Protein AF-A0A7S1H430-F1 (afdb_monomer_lite)

Foldseek 3Di:
DDDPPDDDDDPDAWQWDQDPVRWIAGVVPRAGDDPNDHPDPPDTPDPVVVVVVVVVVVVVVVVVLCLPLQQQQAADPCCVVPVDDPCVVNDSHDSDPVSHDNPSD

Structure (mmCIF, N/CA/C/O backbone):
data_AF-A0A7S1H430-F1
#
_entry.id   AF-A0A7S1H430-F1
#
loop_
_atom_site.group_PDB
_atom_site.id
_atom_site.type_symbol
_atom_site.label_atom_id
_atom_site.label_alt_id
_atom_site.label_comp_id
_atom_site.label_asym_id
_atom_site.label_entity_id
_atom_site.label_seq_id
_atom_site.pdbx_PDB_ins_code
_atom_site.Cartn_x
_atom_site.Cartn_y
_atom_site.Cartn_z
_atom_site.occupancy
_atom_site.B_iso_or_equiv
_atom_site.auth_seq_id
_atom_site.auth_comp_id
_atom_site.auth_asym_id
_atom_site.auth_atom_id
_atom_site.pdbx_PDB_model_num
ATOM 1 N N . GLY A 1 1 ? 32.039 8.964 -27.245 1.00 51.62 1 GLY A N 1
ATOM 2 C CA . GLY A 1 1 ? 31.577 8.428 -28.538 1.00 51.62 1 GLY A CA 1
ATOM 3 C C . GLY A 1 1 ? 30.301 9.144 -28.903 1.00 51.62 1 GLY A C 1
ATOM 4 O O . GLY A 1 1 ? 29.452 9.278 -28.034 1.00 51.62 1 GLY A O 1
ATOM 5 N N . VAL A 1 2 ? 30.213 9.675 -30.119 1.00 59.16 2 VAL A N 1
ATOM 6 C CA . VAL A 1 2 ? 29.069 10.463 -30.601 1.00 59.16 2 VAL A CA 1
ATOM 7 C C . VAL A 1 2 ? 27.984 9.485 -31.064 1.00 59.16 2 VAL A C 1
ATOM 9 O O . VAL A 1 2 ? 28.230 8.693 -31.970 1.00 59.16 2 VAL A O 1
ATOM 12 N N . GLY A 1 3 ? 26.824 9.471 -30.402 1.00 60.28 3 GLY A N 1
ATOM 13 C CA . GLY A 1 3 ? 25.647 8.732 -30.880 1.00 60.28 3 GLY A CA 1
ATOM 14 C C . GLY A 1 3 ? 25.084 9.366 -32.158 1.00 60.28 3 GLY A C 1
ATOM 15 O O . GLY A 1 3 ? 25.396 10.511 -32.467 1.00 60.28 3 GLY A O 1
ATOM 16 N N . CYS A 1 4 ? 24.236 8.655 -32.905 1.00 79.19 4 CYS A N 1
ATOM 17 C CA . CYS A 1 4 ? 23.712 9.145 -34.192 1.00 79.19 4 CYS A CA 1
ATOM 18 C C . CYS A 1 4 ? 22.758 10.357 -34.090 1.00 79.19 4 CYS A C 1
ATOM 20 O O . CYS A 1 4 ? 22.321 10.867 -35.117 1.00 79.19 4 CYS A O 1
ATOM 22 N N . GLY A 1 5 ? 22.421 10.806 -32.873 1.00 72.75 5 GLY A N 1
ATOM 23 C CA . GLY A 1 5 ? 21.570 11.975 -32.623 1.00 72.75 5 GLY A CA 1
ATOM 24 C C . GLY A 1 5 ? 20.071 11.748 -32.848 1.00 72.75 5 GLY A C 1
ATOM 25 O O . GLY A 1 5 ? 19.302 12.699 -32.763 1.00 72.75 5 GLY A O 1
ATOM 26 N N . ALA A 1 6 ? 19.642 10.514 -33.134 1.00 75.25 6 ALA A N 1
ATOM 27 C CA . ALA A 1 6 ? 18.230 10.187 -33.293 1.00 75.25 6 ALA A CA 1
ATOM 28 C C . ALA A 1 6 ? 17.482 10.273 -31.952 1.00 75.25 6 ALA A C 1
ATOM 30 O O . ALA A 1 6 ? 17.899 9.664 -30.965 1.00 75.25 6 ALA A O 1
ATOM 31 N N . MET A 1 7 ? 16.361 10.996 -31.946 1.00 72.31 7 MET A N 1
ATOM 32 C CA . MET A 1 7 ? 15.429 11.029 -30.820 1.00 72.31 7 MET A CA 1
ATOM 33 C C . MET A 1 7 ? 14.645 9.720 -30.758 1.00 72.31 7 MET A C 1
ATOM 35 O O . MET A 1 7 ? 14.229 9.185 -31.788 1.00 72.31 7 MET A O 1
ATOM 39 N N . ILE A 1 8 ? 14.454 9.215 -29.546 1.00 75.94 8 ILE A N 1
ATOM 40 C CA . ILE A 1 8 ? 13.711 7.991 -29.261 1.00 75.94 8 ILE A CA 1
ATOM 41 C C . ILE A 1 8 ? 12.764 8.252 -28.090 1.00 75.94 8 ILE A C 1
ATOM 43 O O . ILE A 1 8 ? 13.143 8.916 -27.128 1.00 75.94 8 ILE A O 1
ATOM 47 N N . GLU A 1 9 ? 11.550 7.720 -28.172 1.00 72.50 9 GLU A N 1
ATOM 48 C CA . GLU A 1 9 ? 10.577 7.700 -27.078 1.00 72.50 9 GLU A CA 1
ATOM 49 C C . GLU A 1 9 ? 10.337 6.241 -26.684 1.00 72.50 9 GLU A C 1
ATOM 51 O O . GLU A 1 9 ? 10.224 5.373 -27.553 1.00 72.50 9 GLU A O 1
ATOM 56 N N . LEU A 1 10 ? 10.310 5.959 -25.379 1.00 70.25 10 LEU A N 1
ATOM 57 C CA . LEU A 1 10 ? 9.997 4.634 -24.848 1.00 70.25 10 LEU A CA 1
ATOM 58 C C . LEU A 1 10 ? 8.618 4.684 -24.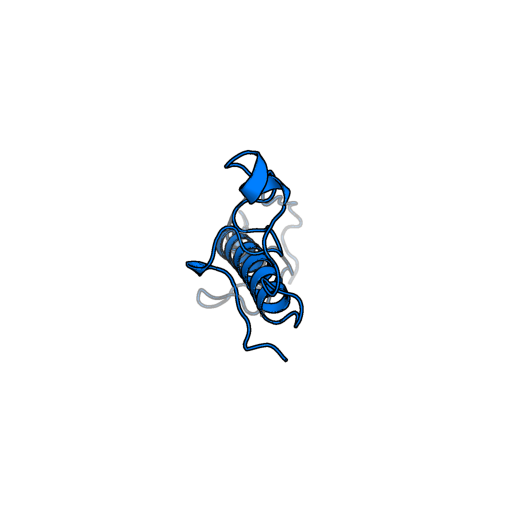189 1.00 70.25 10 LEU A C 1
ATOM 60 O O . LEU A 1 10 ? 8.466 5.277 -23.124 1.00 70.25 10 LEU A O 1
ATOM 64 N N . GLU A 1 11 ? 7.620 4.074 -24.827 1.00 59.53 11 GLU A N 1
ATOM 65 C CA . GLU A 1 11 ? 6.253 4.019 -24.289 1.00 59.53 11 GLU A CA 1
ATOM 66 C C . GLU A 1 11 ? 6.101 2.941 -23.200 1.00 59.53 11 GLU A C 1
ATOM 68 O O . GLU A 1 11 ? 5.383 3.155 -22.228 1.00 59.53 11 GLU A O 1
ATOM 73 N N . THR A 1 12 ? 6.814 1.810 -23.314 1.00 58.41 12 THR A N 1
ATOM 74 C CA . THR A 1 12 ? 6.825 0.696 -22.340 1.00 58.41 12 THR A CA 1
ATOM 75 C C . THR A 1 12 ? 8.123 -0.122 -22.461 1.00 58.41 12 THR A C 1
ATOM 77 O O . THR A 1 12 ? 8.621 -0.280 -23.577 1.00 58.41 12 THR A O 1
ATOM 80 N N . GLY A 1 13 ? 8.632 -0.724 -21.374 1.00 66.50 13 GLY A N 1
ATOM 81 C CA . GLY A 1 13 ? 9.618 -1.821 -21.441 1.00 66.50 13 GLY A CA 1
ATOM 82 C C . GLY A 1 13 ? 11.007 -1.584 -20.817 1.00 66.50 13 GLY A C 1
ATOM 83 O O . GLY A 1 13 ? 11.201 -0.730 -19.959 1.00 66.50 13 GLY A O 1
ATOM 84 N N . CYS A 1 14 ? 11.969 -2.424 -21.230 1.00 76.38 14 CYS A N 1
ATOM 85 C CA . CYS A 1 14 ? 13.334 -2.519 -20.695 1.00 76.38 14 CYS A CA 1
ATOM 86 C C . CYS A 1 14 ? 14.192 -1.286 -21.026 1.00 76.38 14 CYS A C 1
ATOM 88 O O . CYS A 1 14 ? 14.126 -0.744 -22.124 1.00 76.38 14 CYS A O 1
ATOM 90 N N . ASN A 1 15 ? 15.100 -0.921 -20.117 1.00 84.69 15 ASN A N 1
ATOM 91 C CA . ASN A 1 15 ? 16.065 0.168 -20.310 1.00 84.69 15 ASN A CA 1
ATOM 92 C C . ASN A 1 15 ? 17.048 -0.032 -21.466 1.00 84.69 15 ASN A C 1
ATOM 94 O O . ASN A 1 15 ? 17.795 0.891 -21.780 1.00 84.69 15 ASN A O 1
ATOM 98 N N . HIS A 1 16 ? 17.116 -1.220 -22.055 1.00 87.62 16 HIS A N 1
ATOM 99 C CA . HIS A 1 16 ? 18.029 -1.516 -23.144 1.00 87.62 16 HIS A CA 1
ATOM 100 C C . HIS A 1 16 ? 17.500 -0.974 -24.477 1.00 87.62 16 HIS A C 1
ATOM 102 O O . HIS A 1 16 ? 16.521 -1.492 -25.010 1.00 87.62 16 HIS A O 1
ATOM 108 N N . ILE A 1 17 ? 18.175 0.029 -25.040 1.00 86.81 17 ILE A N 1
ATOM 109 C CA . ILE A 1 17 ? 17.869 0.569 -26.364 1.00 86.81 17 ILE A CA 1
ATOM 110 C C . ILE A 1 17 ? 18.939 0.157 -27.365 1.00 86.81 17 ILE A C 1
ATOM 112 O O . ILE A 1 17 ? 20.100 0.539 -27.223 1.00 86.81 17 ILE A O 1
ATOM 116 N N . THR A 1 18 ? 18.519 -0.520 -28.432 1.00 86.38 18 THR A N 1
ATOM 117 C CA . THR A 1 18 ? 19.328 -0.758 -29.630 1.00 86.38 18 THR A CA 1
ATOM 118 C C . THR A 1 18 ? 18.934 0.248 -30.712 1.00 86.38 18 THR A C 1
ATOM 120 O O . THR A 1 18 ? 17.816 0.241 -31.228 1.00 86.38 18 THR A O 1
ATOM 123 N N . CYS A 1 19 ? 19.851 1.144 -31.073 1.00 83.88 19 CYS A N 1
ATOM 124 C CA . CYS A 1 19 ? 19.625 2.110 -32.142 1.00 83.88 19 CYS A CA 1
ATOM 125 C C . CYS A 1 19 ? 19.667 1.439 -33.526 1.00 83.88 19 CYS A C 1
ATOM 127 O O . CYS A 1 19 ? 20.377 0.455 -33.723 1.00 83.88 19 CYS A O 1
ATOM 129 N N . LYS A 1 20 ? 19.022 2.039 -34.539 1.00 81.25 20 LYS A N 1
ATOM 130 C CA . LYS A 1 20 ? 19.131 1.606 -35.950 1.00 81.25 20 LYS A CA 1
ATOM 131 C C . LYS A 1 20 ? 20.576 1.567 -36.464 1.00 81.25 20 LYS A C 1
ATOM 133 O O . LYS A 1 20 ? 20.870 0.814 -37.383 1.00 81.25 20 LYS A O 1
ATOM 138 N N . CYS A 1 21 ? 21.476 2.362 -35.883 1.00 86.38 21 CYS A N 1
ATOM 139 C CA . CYS A 1 21 ? 22.903 2.326 -36.210 1.00 86.38 21 CYS A CA 1
ATOM 140 C C . CYS A 1 21 ? 23.683 1.195 -35.508 1.00 86.38 21 CYS A C 1
ATOM 142 O O . CYS A 1 21 ? 24.896 1.112 -35.670 1.00 86.38 21 CYS A O 1
ATOM 144 N N . GLY A 1 22 ? 23.019 0.357 -34.706 1.00 84.56 22 GLY A N 1
ATOM 145 C CA . GLY A 1 22 ? 23.622 -0.754 -33.966 1.00 84.56 22 GLY A CA 1
ATOM 146 C C . GLY A 1 22 ? 24.252 -0.371 -32.624 1.00 84.56 22 GLY A C 1
ATOM 147 O O . GLY A 1 22 ? 24.800 -1.231 -31.945 1.00 84.56 22 GLY A O 1
ATOM 148 N N . TYR A 1 23 ? 24.196 0.902 -32.220 1.00 87.56 23 TYR A N 1
ATOM 149 C CA . TYR A 1 23 ? 24.669 1.320 -30.898 1.00 87.56 23 TYR A CA 1
ATOM 150 C C . TYR A 1 23 ? 23.643 0.978 -29.812 1.00 87.56 23 TYR A C 1
ATOM 152 O O . TYR A 1 23 ? 22.474 1.345 -29.937 1.00 87.56 23 TYR A O 1
ATOM 160 N N . GLU A 1 24 ? 24.100 0.328 -28.744 1.00 89.25 24 GLU A N 1
ATOM 161 C CA . GLU A 1 24 ? 23.268 -0.109 -27.621 1.00 89.25 24 GLU A CA 1
ATOM 162 C C . GLU A 1 24 ? 23.553 0.697 -26.350 1.00 89.25 24 GLU A C 1
ATOM 164 O O . GLU A 1 24 ? 24.716 0.910 -25.980 1.00 89.25 24 GLU A O 1
ATOM 169 N N . PHE A 1 25 ? 22.501 1.158 -25.671 1.00 88.12 25 PHE A N 1
ATOM 170 C CA . PHE A 1 25 ? 22.621 2.018 -24.493 1.00 88.12 25 PHE A CA 1
ATOM 171 C C . PHE A 1 25 ? 21.410 1.962 -23.558 1.00 88.12 25 PHE A C 1
ATOM 173 O O . PHE A 1 25 ? 20.338 1.487 -23.919 1.00 88.12 25 PHE A O 1
ATOM 180 N N . CYS A 1 26 ? 21.591 2.464 -22.336 1.00 87.12 26 CYS A N 1
ATOM 181 C CA . CYS A 1 26 ? 20.523 2.632 -21.357 1.00 87.12 26 CYS A CA 1
ATOM 182 C C . CYS A 1 26 ? 19.637 3.836 -21.709 1.00 87.12 26 CYS A C 1
ATOM 184 O O . CYS A 1 26 ? 20.139 4.957 -21.774 1.00 87.12 26 CYS A O 1
ATOM 186 N N . TYR A 1 27 ? 18.327 3.637 -21.851 1.00 84.62 27 TYR A N 1
ATOM 187 C CA . TYR A 1 27 ? 17.345 4.701 -22.094 1.00 84.62 27 TYR A CA 1
ATOM 188 C C . TYR A 1 27 ? 17.400 5.820 -21.042 1.00 84.62 27 TYR A C 1
ATOM 190 O O . TYR A 1 27 ? 17.283 6.994 -21.373 1.00 84.62 27 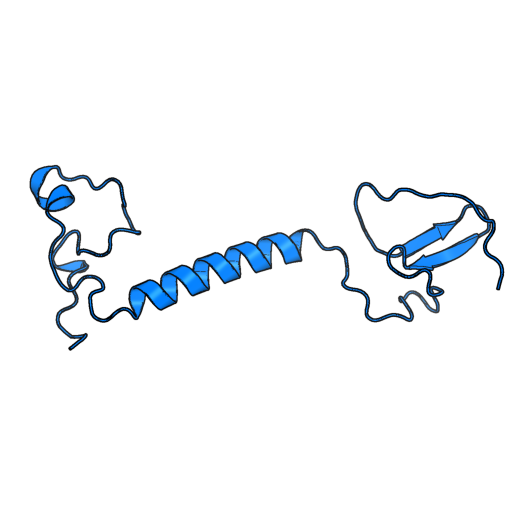TYR A O 1
ATOM 198 N N . VAL A 1 28 ? 17.630 5.460 -19.774 1.00 83.38 28 VAL A N 1
ATOM 199 C CA . VAL A 1 28 ? 17.584 6.400 -18.641 1.00 83.38 28 VAL A CA 1
ATOM 200 C C . VAL A 1 28 ? 18.791 7.338 -18.608 1.00 83.38 28 VAL A C 1
ATOM 202 O O . VAL A 1 28 ? 18.652 8.498 -18.233 1.00 83.38 28 VAL A O 1
ATOM 205 N N . CYS A 1 29 ? 19.985 6.851 -18.955 1.00 85.44 29 CYS A N 1
ATOM 206 C CA . CYS A 1 29 ? 21.231 7.596 -18.723 1.00 85.44 29 CYS A CA 1
ATOM 207 C C . CYS A 1 29 ? 22.203 7.637 -19.910 1.00 85.44 29 CYS A C 1
ATOM 209 O O . CYS A 1 29 ? 23.242 8.286 -19.824 1.00 85.44 29 CYS A O 1
ATOM 211 N N . GLY A 1 30 ? 21.914 6.934 -21.006 1.00 86.56 30 GLY A N 1
ATOM 212 C CA . GLY A 1 30 ? 22.758 6.900 -22.202 1.00 86.56 30 GLY A CA 1
ATOM 213 C C . GLY A 1 30 ? 24.026 6.046 -22.090 1.00 86.56 30 GLY A C 1
ATOM 214 O O . GLY A 1 30 ? 24.795 5.976 -23.052 1.00 86.56 30 GLY A O 1
ATOM 215 N N . LEU A 1 31 ? 24.273 5.388 -20.948 1.00 88.38 31 LEU A N 1
ATOM 216 C CA . LEU A 1 31 ? 25.459 4.546 -20.769 1.00 88.38 31 LEU A CA 1
ATOM 217 C C . LEU A 1 31 ? 25.426 3.328 -21.692 1.00 88.38 31 LEU A C 1
ATOM 219 O O . LEU A 1 31 ? 24.383 2.705 -21.890 1.00 88.38 31 LEU A O 1
ATOM 223 N N . LYS A 1 32 ? 26.593 2.993 -22.249 1.00 88.94 32 LYS A N 1
ATOM 224 C CA . LYS A 1 32 ? 26.757 1.919 -23.233 1.00 88.94 32 LYS A CA 1
ATOM 225 C C . LYS A 1 32 ? 26.369 0.559 -22.644 1.00 88.94 32 LYS A C 1
ATOM 227 O O . LYS A 1 32 ? 26.782 0.225 -21.530 1.00 88.94 32 LYS A O 1
ATOM 232 N N . TRP A 1 33 ? 25.640 -0.238 -23.420 1.00 88.25 33 TRP A N 1
ATOM 233 C CA . TRP A 1 33 ? 25.349 -1.634 -23.098 1.00 88.25 33 TRP A CA 1
ATOM 234 C C . TRP A 1 33 ? 26.528 -2.525 -23.511 1.00 88.25 33 TRP A C 1
ATOM 236 O O . TRP A 1 33 ? 27.056 -2.397 -24.618 1.00 88.25 33 TRP A O 1
ATOM 246 N N . THR A 1 34 ? 26.999 -3.396 -22.617 1.00 82.75 34 THR A N 1
ATOM 247 C CA . THR A 1 34 ? 28.172 -4.249 -22.881 1.00 82.75 34 THR A CA 1
ATOM 248 C C . THR A 1 34 ? 27.968 -5.642 -22.309 1.00 82.75 34 THR A C 1
ATOM 250 O O . THR A 1 34 ? 27.631 -5.778 -21.138 1.00 82.75 34 THR A O 1
ATOM 253 N N . GLY A 1 35 ? 28.206 -6.682 -23.112 1.00 79.25 35 GLY A N 1
ATOM 254 C CA . GLY A 1 35 ? 28.154 -8.069 -22.633 1.00 79.25 35 GLY A CA 1
ATOM 255 C C . GLY A 1 35 ? 26.765 -8.526 -22.172 1.00 79.25 35 GLY A C 1
ATOM 256 O O . GLY A 1 35 ? 26.668 -9.370 -21.291 1.00 79.25 35 GLY A O 1
ATOM 257 N N . GLY A 1 36 ? 25.695 -7.952 -22.735 1.00 72.25 36 GLY A N 1
ATOM 258 C CA . GLY A 1 36 ? 24.312 -8.312 -22.405 1.00 72.25 36 GLY A CA 1
ATOM 259 C C . GLY A 1 36 ? 23.742 -7.641 -21.150 1.00 72.25 36 GLY A C 1
ATOM 260 O O . GLY A 1 36 ? 22.567 -7.842 -20.857 1.00 72.25 36 GLY A O 1
ATOM 261 N N . ALA A 1 37 ? 24.510 -6.795 -20.454 1.00 68.12 37 ALA A N 1
ATOM 262 C CA . ALA A 1 37 ? 24.045 -6.053 -19.284 1.00 68.12 37 ALA A CA 1
ATOM 263 C C . ALA A 1 37 ? 24.278 -4.539 -19.413 1.00 68.12 37 ALA A C 1
ATOM 265 O O . ALA A 1 37 ? 25.207 -4.075 -20.087 1.00 68.12 37 ALA A O 1
ATOM 266 N N . ALA A 1 38 ? 23.440 -3.766 -18.718 1.00 71.94 38 ALA A N 1
ATOM 267 C CA . ALA A 1 38 ? 23.665 -2.341 -18.541 1.00 71.94 38 ALA A CA 1
ATOM 268 C C . ALA A 1 38 ? 24.948 -2.133 -17.729 1.00 71.94 38 ALA A C 1
ATOM 270 O O . ALA A 1 38 ? 25.117 -2.725 -16.666 1.00 71.94 38 ALA A O 1
ATOM 271 N N . SER A 1 39 ? 25.818 -1.226 -18.168 1.00 81.12 39 SER A N 1
ATOM 272 C CA . SER A 1 39 ? 26.972 -0.787 -17.369 1.00 81.12 39 SER A CA 1
ATOM 273 C C . SER A 1 39 ? 26.587 0.164 -16.220 1.00 81.12 39 SER A C 1
ATOM 275 O O . SER A 1 39 ? 27.456 0.738 -15.567 1.00 81.12 39 SER A O 1
ATOM 277 N N . CYS A 1 40 ? 25.287 0.356 -15.968 1.00 81.50 40 CYS A N 1
ATOM 278 C CA . CYS A 1 40 ? 24.743 1.323 -15.020 1.00 81.50 40 CYS A CA 1
ATOM 279 C C . CYS A 1 40 ? 23.816 0.670 -13.989 1.00 81.50 40 CYS A C 1
ATOM 281 O O . CYS A 1 40 ? 23.101 -0.276 -14.306 1.00 81.50 40 CYS A O 1
ATOM 283 N N . GLY A 1 41 ? 23.744 1.253 -12.790 1.00 79.19 41 GLY A N 1
ATOM 284 C CA . GLY A 1 41 ? 22.784 0.873 -11.746 1.00 79.19 41 GLY A CA 1
ATOM 285 C C . GLY A 1 41 ? 21.420 1.562 -11.862 1.00 79.19 41 GLY A C 1
ATOM 286 O O . GLY A 1 41 ? 20.753 1.743 -10.847 1.00 79.19 41 GLY A O 1
ATOM 287 N N . CYS A 1 42 ? 21.027 2.029 -13.055 1.00 80.56 42 CYS A N 1
ATOM 288 C CA . CYS A 1 42 ? 19.715 2.651 -13.240 1.00 80.56 42 CYS A CA 1
ATOM 289 C C . CYS A 1 42 ? 18.609 1.644 -12.896 1.00 80.56 42 CYS A C 1
ATOM 291 O O . CYS A 1 42 ? 18.728 0.478 -13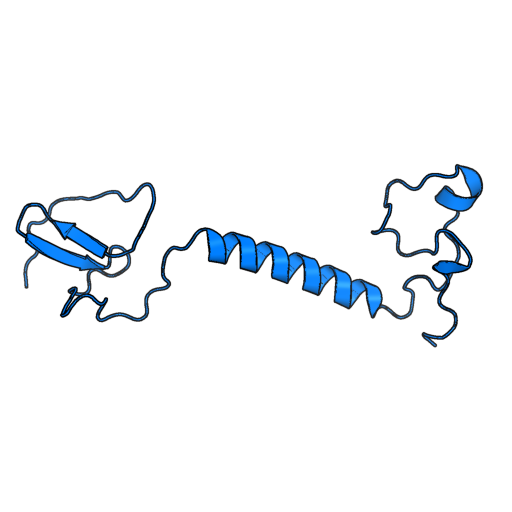.285 1.00 80.56 42 CYS A O 1
ATOM 293 N N . PRO A 1 43 ? 17.543 2.075 -12.196 1.00 71.50 43 PRO A N 1
ATOM 294 C CA . PRO A 1 43 ? 16.452 1.183 -11.840 1.00 71.50 43 PRO A CA 1
ATOM 295 C C . PRO A 1 43 ? 15.885 0.568 -13.115 1.00 71.50 43 PRO A C 1
ATOM 297 O O . PRO A 1 43 ? 15.632 1.275 -14.094 1.00 71.50 43 PRO A O 1
ATOM 300 N N . VAL A 1 44 ? 15.733 -0.754 -13.118 1.00 68.06 44 VAL A N 1
ATOM 301 C CA . VAL A 1 44 ? 14.993 -1.438 -14.176 1.00 68.06 44 VAL A CA 1
ATOM 302 C C . VAL A 1 44 ? 13.576 -0.878 -14.136 1.00 68.06 44 VAL A C 1
ATOM 304 O O . VAL A 1 44 ? 12.966 -0.842 -13.067 1.00 68.06 44 VAL A O 1
ATOM 307 N N . TRP A 1 45 ? 13.072 -0.395 -15.271 1.00 61.44 45 TRP A N 1
ATOM 308 C CA . TRP A 1 45 ? 11.651 -0.090 -15.378 1.00 61.44 45 TRP A CA 1
ATOM 309 C C . TRP A 1 45 ? 10.919 -1.420 -15.368 1.00 61.44 45 TRP A C 1
ATOM 311 O O . TRP A 1 45 ? 10.913 -2.152 -16.354 1.00 61.44 45 TRP A O 1
ATOM 321 N N . ASP A 1 46 ? 10.391 -1.757 -14.203 1.00 64.62 46 ASP A N 1
ATOM 322 C CA . ASP A 1 46 ? 9.577 -2.935 -14.001 1.00 64.62 46 ASP A CA 1
ATOM 323 C C . ASP A 1 46 ? 8.255 -2.478 -13.390 1.00 64.62 46 ASP A C 1
ATOM 325 O O . ASP A 1 46 ? 8.197 -1.978 -12.264 1.00 64.62 46 ASP A O 1
ATOM 329 N N . GLU A 1 47 ? 7.180 -2.625 -14.156 1.00 67.50 47 GLU A N 1
ATOM 330 C CA . GLU A 1 47 ? 5.819 -2.357 -13.694 1.00 67.50 47 GLU A CA 1
ATOM 331 C C . GLU A 1 47 ? 5.479 -3.196 -12.450 1.00 67.50 47 GLU A C 1
ATOM 333 O O . GLU A 1 47 ? 4.725 -2.747 -11.580 1.00 67.50 47 GLU A O 1
ATOM 338 N N . ALA A 1 48 ? 6.094 -4.375 -12.304 1.00 67.25 48 ALA A N 1
ATOM 339 C CA . ALA A 1 48 ? 5.957 -5.199 -11.114 1.00 67.25 48 ALA A CA 1
ATOM 340 C C . ALA A 1 48 ? 6.587 -4.542 -9.877 1.00 67.25 48 ALA A C 1
ATOM 342 O O . ALA A 1 48 ? 6.064 -4.726 -8.776 1.00 67.25 48 ALA A O 1
ATOM 343 N N . LEU A 1 49 ? 7.641 -3.727 -10.020 1.00 71.12 49 LEU A N 1
ATOM 344 C CA . LEU A 1 49 ? 8.206 -2.966 -8.899 1.00 71.12 49 LEU A CA 1
ATOM 345 C C . LEU A 1 49 ? 7.254 -1.863 -8.429 1.00 71.12 49 LEU A C 1
ATOM 347 O O . LEU A 1 49 ? 7.106 -1.688 -7.222 1.00 71.12 49 LEU A O 1
ATOM 351 N N . LEU A 1 50 ? 6.545 -1.184 -9.340 1.00 77.56 50 LEU A N 1
ATOM 352 C CA . LEU A 1 50 ? 5.533 -0.189 -8.961 1.00 77.56 50 LEU A CA 1
ATOM 353 C C . LEU A 1 50 ? 4.374 -0.839 -8.192 1.00 77.56 50 LEU A C 1
ATOM 355 O O . LEU A 1 50 ? 3.948 -0.327 -7.154 1.00 77.56 50 LEU A O 1
ATOM 359 N N . MET A 1 51 ? 3.878 -1.984 -8.670 1.00 73.12 51 MET A N 1
ATOM 360 C CA . MET A 1 51 ? 2.824 -2.725 -7.971 1.00 73.12 51 MET A CA 1
ATOM 361 C C . MET A 1 51 ? 3.302 -3.228 -6.605 1.00 73.12 51 MET A C 1
ATOM 363 O O . MET A 1 51 ? 2.614 -3.023 -5.605 1.00 73.12 51 MET A O 1
ATOM 367 N N . THR A 1 52 ? 4.513 -3.784 -6.541 1.00 82.06 52 THR A N 1
ATOM 368 C CA . THR A 1 52 ? 5.133 -4.246 -5.290 1.00 82.06 52 THR A CA 1
ATOM 369 C C . THR A 1 52 ? 5.310 -3.100 -4.290 1.00 82.06 52 THR A C 1
ATOM 371 O O . THR A 1 52 ? 5.040 -3.268 -3.101 1.00 82.06 52 THR A O 1
ATOM 374 N N . GLU A 1 53 ? 5.719 -1.912 -4.740 1.00 85.69 53 GLU A N 1
ATOM 375 C CA . GLU A 1 53 ? 5.872 -0.736 -3.880 1.00 85.69 53 GLU A CA 1
ATOM 376 C C . GLU A 1 53 ? 4.523 -0.240 -3.337 1.00 85.69 53 GLU A C 1
ATOM 378 O O . GLU A 1 53 ? 4.401 0.040 -2.141 1.00 85.69 53 GLU A O 1
ATOM 383 N N . ILE A 1 54 ? 3.479 -0.201 -4.173 1.00 87.38 54 ILE A N 1
ATOM 384 C CA . ILE A 1 54 ? 2.118 0.161 -3.747 1.00 87.38 54 ILE A CA 1
ATOM 385 C C . ILE A 1 54 ? 1.580 -0.843 -2.721 1.00 87.38 54 ILE A C 1
ATOM 387 O O . ILE A 1 54 ? 0.992 -0.440 -1.711 1.00 87.38 54 ILE A O 1
ATOM 391 N N . GLU A 1 55 ? 1.755 -2.142 -2.960 1.00 90.06 55 GLU A N 1
ATOM 392 C CA . GLU A 1 55 ? 1.321 -3.200 -2.044 1.00 90.06 55 GLU A CA 1
ATOM 393 C C . GLU A 1 55 ? 2.060 -3.131 -0.712 1.00 90.06 55 GLU A C 1
ATOM 395 O O . GLU A 1 55 ? 1.422 -3.123 0.345 1.00 90.06 55 GLU A O 1
ATOM 400 N N . ARG A 1 56 ? 3.386 -2.970 -0.751 1.00 86.56 56 ARG A N 1
ATOM 401 C CA . ARG A 1 56 ? 4.209 -2.770 0.442 1.00 86.56 56 ARG A CA 1
ATOM 402 C C . ARG A 1 56 ? 3.759 -1.541 1.229 1.00 86.56 56 ARG A C 1
ATOM 404 O O . ARG A 1 56 ? 3.519 -1.638 2.430 1.00 86.56 56 ARG A O 1
ATOM 411 N N . ALA A 1 57 ? 3.552 -0.407 0.563 1.00 90.19 57 ALA A N 1
ATOM 412 C CA . ALA A 1 57 ? 3.088 0.812 1.216 1.00 90.19 57 ALA A CA 1
ATOM 413 C C . ALA A 1 57 ? 1.689 0.649 1.845 1.00 90.19 57 ALA A C 1
ATOM 415 O O . ALA A 1 57 ? 1.403 1.240 2.893 1.00 90.19 57 ALA A O 1
ATOM 416 N N . ARG A 1 58 ? 0.796 -0.146 1.234 1.00 89.88 58 ARG A N 1
ATOM 417 C CA . ARG A 1 58 ? -0.519 -0.496 1.806 1.00 89.88 58 ARG A CA 1
ATOM 418 C C . ARG A 1 58 ? -0.383 -1.399 3.034 1.00 89.88 58 ARG A C 1
ATOM 420 O O . ARG A 1 58 ? -1.056 -1.129 4.029 1.00 89.88 58 ARG A O 1
ATOM 427 N N . ALA A 1 59 ? 0.482 -2.411 2.983 1.00 89.69 59 ALA A N 1
ATOM 428 C CA . ALA A 1 59 ? 0.751 -3.309 4.106 1.00 89.69 59 ALA A CA 1
ATOM 429 C C . ALA A 1 59 ? 1.326 -2.542 5.307 1.00 89.69 59 ALA A C 1
ATOM 431 O O . ALA A 1 59 ? 0.746 -2.574 6.390 1.00 89.69 59 ALA A O 1
ATOM 432 N N . GLU A 1 60 ? 2.355 -1.721 5.087 1.00 92.50 60 GLU A N 1
ATOM 433 C CA . GLU A 1 60 ? 2.967 -0.892 6.134 1.00 92.50 60 GLU A CA 1
ATOM 434 C C . GLU A 1 60 ? 1.957 0.081 6.772 1.00 92.50 60 GLU A C 1
ATOM 436 O O . GLU A 1 60 ? 1.976 0.317 7.981 1.00 92.50 60 GLU A O 1
ATOM 441 N N . ARG A 1 61 ? 1.034 0.655 5.982 1.00 90.56 61 ARG A N 1
ATOM 442 C CA . ARG A 1 61 ? -0.070 1.480 6.515 1.00 90.56 61 ARG A CA 1
ATOM 443 C C . ARG A 1 61 ? -1.010 0.675 7.408 1.00 90.56 61 ARG A C 1
ATOM 445 O O . ARG A 1 61 ? -1.508 1.218 8.395 1.00 90.56 61 ARG A O 1
ATOM 452 N N . GLN A 1 62 ? -1.293 -0.572 7.047 1.00 88.50 62 GLN A N 1
ATOM 453 C CA . GLN A 1 62 ? -2.176 -1.435 7.818 1.00 88.50 62 GLN A CA 1
ATOM 454 C C . GLN A 1 62 ? -1.519 -1.894 9.124 1.00 88.50 62 GLN A C 1
ATOM 456 O O . GLN A 1 62 ? -2.195 -1.896 10.151 1.00 88.50 62 GLN A O 1
ATOM 461 N N . ASP A 1 63 ? -0.228 -2.221 9.102 1.00 91.06 63 ASP A N 1
ATOM 462 C CA . ASP A 1 63 ? 0.518 -2.669 10.282 1.00 91.06 63 ASP A CA 1
ATOM 463 C C . ASP A 1 63 ? 0.647 -1.562 11.320 1.00 91.06 63 ASP A C 1
ATOM 465 O O . ASP A 1 63 ? 0.201 -1.748 12.448 1.00 91.06 63 ASP A O 1
ATOM 469 N N . ARG A 1 64 ? 1.043 -0.349 10.913 1.00 90.69 64 ARG A N 1
ATOM 470 C CA . ARG A 1 64 ? 1.037 0.816 11.820 1.00 90.69 64 ARG A CA 1
ATOM 471 C C . ARG A 1 64 ? -0.320 1.061 12.472 1.00 90.69 64 ARG A C 1
ATOM 473 O O . ARG A 1 64 ? -0.414 1.536 13.596 1.00 90.69 64 ARG A O 1
ATOM 480 N N . ARG A 1 65 ? -1.400 0.787 11.740 1.00 89.69 65 ARG A N 1
ATOM 481 C CA . ARG A 1 65 ? -2.762 0.939 12.249 1.00 89.69 65 ARG A CA 1
ATOM 482 C C . ARG A 1 65 ? -3.141 -0.172 13.230 1.00 89.69 65 ARG A C 1
ATOM 4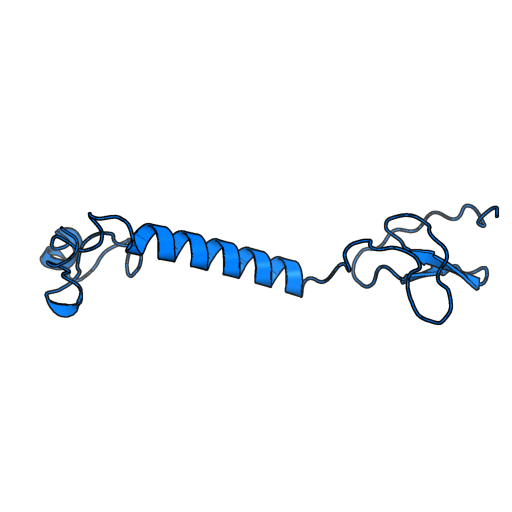84 O O . ARG A 1 65 ? -3.934 0.107 14.119 1.00 89.69 65 ARG A O 1
ATOM 491 N N . ARG A 1 66 ? -2.614 -1.391 13.059 1.00 89.00 66 ARG A N 1
ATOM 492 C CA . ARG A 1 66 ? -2.760 -2.506 14.012 1.00 89.00 66 ARG A CA 1
ATOM 493 C C . ARG A 1 66 ? -1.962 -2.272 15.292 1.00 89.00 66 ARG A C 1
ATOM 495 O O . ARG A 1 66 ? -2.420 -2.660 16.353 1.00 89.00 66 ARG A O 1
ATOM 502 N N . GLU A 1 67 ? -0.816 -1.614 15.178 1.00 91.44 67 GLU A N 1
ATOM 503 C CA . GLU A 1 67 ? 0.054 -1.253 16.301 1.00 91.44 67 GLU A CA 1
ATOM 504 C C . GLU A 1 67 ? -0.450 -0.041 17.104 1.00 91.44 67 GLU A C 1
ATOM 506 O O . GLU A 1 67 ? 0.048 0.207 18.201 1.00 91.44 67 GLU A O 1
ATOM 511 N N . ASP A 1 68 ? -1.423 0.733 16.593 1.00 92.69 68 ASP A N 1
ATOM 512 C CA . ASP A 1 68 ? -2.016 1.837 17.358 1.00 92.69 68 ASP A CA 1
ATOM 513 C C . ASP A 1 68 ? -2.638 1.268 18.647 1.00 92.69 68 ASP A C 1
ATOM 515 O O . ASP A 1 68 ? -3.515 0.408 18.556 1.00 92.69 68 ASP A O 1
ATOM 519 N N . PRO A 1 69 ? -2.282 1.766 19.845 1.00 92.69 69 PRO A N 1
ATOM 520 C CA . PRO A 1 69 ? -2.819 1.256 21.111 1.00 92.69 69 PRO A CA 1
ATOM 521 C C . PRO A 1 69 ? -4.346 1.347 21.239 1.00 92.69 69 PRO A C 1
ATOM 523 O O . PRO A 1 69 ? -4.947 0.782 22.145 1.00 92.69 69 PRO A O 1
ATOM 526 N N . ARG A 1 70 ? -5.014 2.103 20.363 1.00 92.94 70 ARG A N 1
ATOM 527 C CA . ARG A 1 70 ? -6.476 2.223 20.320 1.00 92.94 70 ARG A CA 1
ATOM 528 C C . ARG A 1 70 ? -7.106 1.265 19.315 1.00 92.94 70 ARG A C 1
ATOM 530 O O . ARG A 1 70 ? -8.336 1.231 19.226 1.00 92.94 70 ARG A O 1
ATOM 537 N N . TYR A 1 71 ? -6.307 0.528 18.548 1.00 95.44 71 TYR A N 1
ATOM 538 C CA . TYR A 1 71 ? -6.787 -0.400 17.544 1.00 95.44 71 TYR A CA 1
ATOM 539 C C . TYR A 1 71 ? -7.642 -1.475 18.196 1.00 95.44 71 TYR A C 1
ATOM 541 O O . TYR A 1 71 ? -7.201 -2.222 19.058 1.00 95.44 71 TYR A O 1
ATOM 549 N N . LYS A 1 72 ? -8.909 -1.511 17.791 1.00 95.31 72 LYS A N 1
ATOM 550 C CA . LYS A 1 72 ? -9.884 -2.520 18.190 1.00 95.31 72 LYS A CA 1
ATOM 551 C C . LYS A 1 72 ? -10.069 -2.675 19.707 1.00 95.31 72 LYS A C 1
ATOM 553 O O . LYS A 1 72 ? -10.602 -3.682 20.146 1.00 95.31 72 LYS A O 1
ATOM 558 N N . THR A 1 73 ? -9.776 -1.645 20.502 1.00 95.69 73 THR A N 1
ATOM 559 C CA . THR A 1 73 ? -9.963 -1.682 21.969 1.00 95.69 73 THR A CA 1
ATOM 560 C C . THR A 1 73 ? -11.398 -1.426 22.429 1.00 95.69 73 THR A C 1
ATOM 562 O O . THR A 1 73 ? -11.723 -1.533 23.613 1.00 95.69 73 THR A O 1
ATOM 565 N N . ARG A 1 74 ? -12.291 -1.047 21.506 1.00 95.69 74 ARG A N 1
ATOM 566 C CA . ARG A 1 74 ? -13.720 -0.806 21.765 1.00 95.69 74 ARG A CA 1
ATOM 567 C C . ARG A 1 74 ? -14.568 -1.259 20.584 1.00 95.69 74 ARG A C 1
ATOM 569 O O . ARG A 1 74 ? -14.114 -1.226 19.441 1.00 95.69 74 ARG A O 1
ATOM 576 N N . LEU A 1 75 ? -15.825 -1.603 20.858 1.00 97.19 75 LEU A N 1
ATOM 577 C CA . LEU A 1 75 ? -16.797 -2.025 19.847 1.00 97.19 75 LEU A CA 1
ATOM 578 C C . LEU A 1 75 ? -17.229 -0.876 18.918 1.00 97.19 75 LEU A C 1
ATOM 580 O O . LEU A 1 75 ? -17.423 0.271 19.332 1.00 97.19 75 LEU A O 1
ATOM 584 N N . CYS A 1 76 ? -17.428 -1.202 17.644 1.00 97.81 76 CYS A N 1
ATOM 585 C CA . CYS A 1 76 ? -17.893 -0.296 16.604 1.00 97.81 76 CYS A CA 1
ATOM 586 C C . CYS A 1 76 ? -19.402 -0.074 16.713 1.00 97.81 76 CYS A C 1
ATOM 588 O O . CYS A 1 76 ? -20.201 -0.967 16.436 1.00 97.81 76 CYS A O 1
ATOM 590 N N . ARG A 1 77 ? -19.813 1.157 17.027 1.00 97.50 77 ARG A N 1
ATOM 591 C CA . ARG A 1 77 ? -21.238 1.506 17.174 1.00 97.50 77 ARG A CA 1
ATOM 592 C C . ARG A 1 77 ? -22.048 1.329 15.890 1.00 97.50 77 ARG A C 1
ATOM 594 O O . ARG A 1 77 ? -23.197 0.911 15.950 1.00 97.50 77 ARG A O 1
ATOM 601 N N . ASN A 1 78 ? -21.469 1.666 14.737 1.00 97.50 78 ASN A N 1
ATOM 602 C CA . ASN A 1 78 ? -22.179 1.560 13.460 1.00 97.50 78 ASN A CA 1
ATOM 603 C C . ASN A 1 78 ? -22.439 0.100 13.094 1.00 97.50 78 ASN A C 1
ATOM 605 O O . ASN A 1 78 ? -23.558 -0.225 12.712 1.00 97.50 78 ASN A O 1
ATOM 609 N N . PHE A 1 79 ? -21.440 -0.765 13.281 1.00 97.75 79 PHE A N 1
ATOM 610 C CA . PHE A 1 79 ? -21.606 -2.193 13.047 1.00 97.75 79 PHE A CA 1
ATOM 611 C C . PHE A 1 79 ? -22.597 -2.806 14.037 1.00 97.75 79 PHE A C 1
ATOM 613 O O . PHE A 1 79 ? -23.539 -3.461 13.617 1.00 97.75 79 PHE A O 1
ATOM 620 N N . ALA A 1 80 ? -22.461 -2.504 15.332 1.00 95.94 80 ALA A N 1
ATOM 621 C CA . ALA A 1 80 ? -23.366 -3.018 16.359 1.00 95.94 80 ALA A CA 1
ATOM 622 C C . ALA A 1 80 ? -24.836 -2.628 16.121 1.00 95.94 80 ALA A C 1
ATOM 624 O O . ALA A 1 80 ? -25.733 -3.415 16.397 1.00 95.94 80 ALA A O 1
ATOM 625 N N . ARG A 1 81 ? -25.093 -1.418 15.604 1.00 96.56 81 ARG A N 1
ATOM 626 C CA . ARG A 1 81 ? -26.457 -0.938 15.338 1.00 96.56 81 ARG A CA 1
ATOM 627 C C . ARG A 1 81 ? -27.024 -1.447 14.014 1.00 96.56 81 ARG A C 1
ATOM 629 O O . ARG A 1 81 ? -28.203 -1.763 13.945 1.00 96.56 81 ARG A O 1
ATOM 636 N N . ASN A 1 82 ? -26.211 -1.453 12.959 1.00 95.62 82 ASN A N 1
ATOM 637 C CA . ASN A 1 82 ? -26.697 -1.627 11.589 1.00 95.62 82 ASN A CA 1
ATOM 638 C C . ASN A 1 82 ? -26.318 -2.987 10.977 1.00 95.62 82 ASN A C 1
ATOM 640 O O . ASN A 1 82 ? -26.692 -3.252 9.841 1.00 95.62 82 ASN A O 1
ATOM 644 N N . GLY A 1 83 ? -25.491 -3.791 11.652 1.00 95.19 83 GLY A N 1
ATOM 645 C CA . GLY A 1 83 ? -24.851 -4.984 11.080 1.00 95.19 83 GLY A CA 1
ATOM 646 C C . GLY A 1 83 ? -23.821 -4.677 9.983 1.00 95.19 83 GLY A C 1
ATOM 647 O O . GLY A 1 83 ? -23.260 -5.590 9.388 1.00 95.19 83 GLY A O 1
ATOM 648 N N . ALA A 1 84 ? -23.570 -3.396 9.695 1.00 95.62 84 ALA A N 1
ATOM 649 C CA . ALA A 1 84 ? -22.704 -2.947 8.613 1.00 95.62 84 ALA A CA 1
ATOM 650 C C . ALA A 1 84 ? -21.902 -1.706 9.018 1.00 95.62 84 ALA A C 1
ATOM 652 O O . ALA A 1 84 ? -22.386 -0.801 9.705 1.00 95.62 84 ALA A O 1
ATOM 653 N N . CYS A 1 85 ? -20.659 -1.637 8.546 1.00 97.06 85 CYS A N 1
ATOM 654 C CA . CYS A 1 85 ? -19.762 -0.515 8.772 1.00 97.06 85 CYS A CA 1
ATOM 655 C C . CYS A 1 85 ? -19.118 -0.097 7.453 1.00 97.06 85 CYS A C 1
ATOM 657 O O . CYS A 1 85 ? -18.463 -0.902 6.802 1.00 97.06 85 CYS A O 1
ATOM 659 N N . ARG A 1 86 ? -19.221 1.191 7.102 1.00 96.88 86 ARG A N 1
ATOM 660 C CA . ARG A 1 86 ? -18.622 1.753 5.875 1.00 96.88 86 ARG A CA 1
ATOM 661 C C . ARG A 1 86 ? -17.100 1.600 5.776 1.00 96.88 86 ARG A C 1
ATOM 663 O O . ARG A 1 86 ? -16.538 1.853 4.720 1.00 96.88 86 ARG A O 1
ATOM 670 N N . PHE A 1 87 ? -16.440 1.302 6.893 1.00 94.38 87 PHE A N 1
ATOM 671 C CA . PHE A 1 87 ? -14.989 1.156 6.965 1.00 94.38 87 PHE A CA 1
ATOM 672 C C . PHE A 1 87 ? -14.542 -0.304 6.906 1.00 94.38 87 PHE A C 1
ATOM 674 O O . PHE A 1 87 ? -13.346 -0.532 6.769 1.00 94.38 87 PHE A O 1
ATOM 681 N N . ASP A 1 88 ? -15.466 -1.266 7.014 1.00 93.62 88 ASP A N 1
ATOM 682 C CA . ASP A 1 88 ? -15.183 -2.702 6.925 1.00 93.62 88 ASP A CA 1
ATOM 683 C C . ASP A 1 88 ? -13.916 -3.096 7.730 1.00 93.62 88 ASP A C 1
ATOM 685 O O . ASP A 1 88 ? -13.737 -2.650 8.871 1.00 93.62 88 ASP A O 1
ATOM 689 N N . ARG A 1 89 ? -12.983 -3.850 7.142 1.00 91.62 89 ARG A N 1
ATOM 690 C CA . ARG A 1 89 ? -11.710 -4.259 7.762 1.00 91.62 89 ARG A CA 1
ATOM 691 C C . ARG A 1 89 ? -10.791 -3.088 8.139 1.00 91.62 89 ARG A C 1
ATOM 693 O O . ARG A 1 89 ? -9.911 -3.232 8.987 1.00 91.62 89 ARG A O 1
ATOM 700 N N . ALA A 1 90 ? -11.008 -1.907 7.562 1.00 92.50 90 ALA A N 1
ATOM 701 C CA . ALA A 1 90 ? -10.318 -0.670 7.920 1.00 92.50 90 ALA A CA 1
ATOM 702 C C . ALA A 1 90 ? -10.999 0.102 9.077 1.00 92.50 90 ALA A C 1
ATOM 704 O O . ALA A 1 90 ? -10.582 1.218 9.397 1.00 92.50 90 ALA A O 1
ATOM 705 N N . CYS A 1 91 ? -12.012 -0.456 9.759 1.00 95.44 91 CYS A N 1
ATOM 706 C CA . CYS A 1 91 ? -12.614 0.145 10.959 1.00 95.44 91 CYS A CA 1
ATOM 707 C C . CYS A 1 91 ? -11.718 -0.014 12.195 1.00 95.44 91 CYS A C 1
ATOM 709 O O . CYS A 1 91 ? -11.240 -1.117 12.463 1.00 95.44 91 CYS A O 1
ATOM 711 N N . MET A 1 92 ? -11.399 1.077 12.919 1.00 95.00 92 MET A N 1
ATOM 712 C CA . MET A 1 92 ? -10.474 1.010 14.082 1.00 95.00 92 MET A CA 1
ATOM 713 C C . MET A 1 92 ? -11.135 0.435 15.332 1.00 95.00 92 MET A C 1
ATOM 715 O O . MET A 1 92 ? -10.479 0.262 16.347 1.00 95.00 92 MET A O 1
ATOM 719 N N . PHE A 1 93 ? -12.430 0.151 15.256 1.00 96.19 93 PHE A N 1
ATOM 720 C CA . PHE A 1 93 ? -13.229 -0.399 16.335 1.00 96.19 93 PHE A CA 1
ATOM 721 C C . PHE A 1 93 ? -13.614 -1.835 15.994 1.00 96.19 93 PHE A C 1
ATOM 723 O O . PHE A 1 93 ? -13.738 -2.184 14.817 1.00 96.19 93 PHE A O 1
ATOM 730 N N . ALA A 1 94 ? -13.779 -2.665 17.013 1.00 97.06 94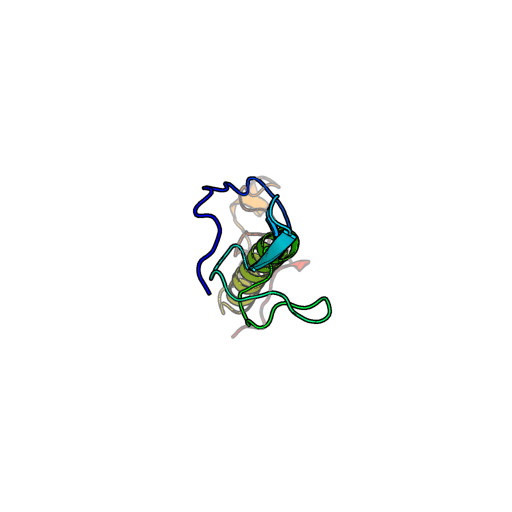 ALA A N 1
ATOM 731 C CA . ALA A 1 94 ? -14.099 -4.075 16.865 1.00 97.06 94 ALA A CA 1
ATOM 732 C C . ALA A 1 94 ? -15.539 -4.274 16.375 1.00 97.06 94 ALA A C 1
ATOM 734 O O . ALA A 1 94 ? -16.473 -3.680 16.912 1.00 97.06 94 ALA A O 1
ATOM 735 N N . HIS A 1 95 ? -15.730 -5.088 15.339 1.00 97.00 95 HIS A N 1
ATOM 736 C CA . HIS A 1 95 ? -17.040 -5.486 14.814 1.00 97.00 95 HIS A CA 1
ATOM 737 C C . HIS A 1 95 ? -17.659 -6.671 15.573 1.00 97.00 95 HIS A C 1
ATOM 739 O O . HIS A 1 95 ? -18.719 -7.154 15.198 1.00 97.00 95 HIS A O 1
ATOM 745 N N . GLY A 1 96 ? -17.052 -7.098 16.676 1.00 94.25 96 GLY A N 1
ATOM 746 C CA . GLY A 1 96 ? -17.529 -8.189 17.515 1.00 94.25 96 GLY A CA 1
ATOM 747 C C . GLY A 1 96 ? -16.551 -8.449 18.653 1.00 94.25 96 GLY A C 1
ATOM 748 O O . GLY A 1 96 ? -15.543 -7.747 18.775 1.00 94.25 96 GLY A O 1
ATOM 749 N N . ALA A 1 97 ? -16.847 -9.443 19.485 1.00 93.94 97 ALA A N 1
ATOM 750 C CA . ALA A 1 97 ? -15.923 -9.874 20.534 1.00 93.94 97 ALA A CA 1
ATOM 751 C C . ALA A 1 97 ? -14.657 -10.512 19.938 1.00 93.94 97 ALA A C 1
ATOM 753 O O . ALA A 1 97 ? -13.586 -10.407 20.523 1.00 93.94 97 ALA A O 1
ATOM 754 N N . GLU A 1 98 ? -14.773 -11.100 18.748 1.00 93.12 98 GLU A N 1
ATOM 755 C CA . GLU A 1 98 ? -13.701 -11.765 18.004 1.00 93.12 98 GLU A CA 1
ATOM 756 C C . GLU A 1 98 ? -12.616 -10.786 17.552 1.00 93.12 98 GLU A C 1
ATOM 758 O O . GLU A 1 98 ? -11.455 -11.156 17.416 1.00 93.12 98 GLU A O 1
ATOM 763 N N . GLU A 1 99 ? -12.997 -9.531 17.308 1.00 95.06 99 GLU A N 1
ATOM 764 C CA . GLU A 1 99 ? -12.062 -8.481 16.920 1.00 95.06 99 GLU A CA 1
ATOM 765 C C . GLU A 1 99 ? -11.617 -7.615 18.101 1.00 95.06 99 GLU A C 1
ATOM 767 O O . GLU A 1 99 ? -10.758 -6.766 17.903 1.00 95.06 99 GLU A O 1
ATOM 772 N N . LEU A 1 100 ? -12.223 -7.746 19.287 1.00 94.88 100 LEU A N 1
ATOM 773 C CA . LEU A 1 100 ? -11.979 -6.850 20.417 1.00 94.88 100 LEU A CA 1
ATOM 774 C C . LEU A 1 100 ? -10.668 -7.211 21.119 1.00 94.88 100 LEU A C 1
ATOM 776 O O . LEU A 1 100 ? -10.584 -8.234 21.793 1.00 94.88 100 LEU A O 1
ATOM 780 N N . ASP A 1 101 ? -9.679 -6.326 21.028 1.00 87.38 101 ASP A N 1
ATOM 781 C CA . ASP A 1 101 ? -8.399 -6.495 21.708 1.00 87.38 101 ASP A CA 1
ATOM 782 C C . ASP A 1 101 ? -8.374 -5.719 23.031 1.00 87.38 101 ASP A C 1
ATOM 784 O O . ASP A 1 101 ? -8.468 -4.491 23.061 1.00 87.38 101 ASP A O 1
ATOM 788 N N . GLN A 1 102 ? -8.269 -6.440 24.147 1.00 75.75 102 GLN A N 1
ATOM 789 C CA . GLN A 1 102 ? -8.197 -5.858 25.492 1.00 75.75 102 GLN A CA 1
ATOM 790 C C . GLN A 1 102 ? -6.763 -5.775 26.042 1.00 75.75 102 GLN A C 1
ATOM 792 O O . GLN A 1 102 ? -6.570 -5.257 27.146 1.00 75.75 102 GLN A O 1
ATOM 797 N N . ASN A 1 103 ? -5.772 -6.265 25.290 1.00 71.44 103 ASN A N 1
ATOM 798 C CA . ASN A 1 103 ? -4.410 -6.510 25.761 1.00 71.44 103 ASN A CA 1
ATOM 799 C C . ASN A 1 103 ? -3.395 -5.442 25.322 1.00 71.44 103 ASN A C 1
ATOM 801 O O . ASN A 1 103 ? -2.313 -5.376 25.900 1.00 71.44 103 ASN A O 1
ATOM 805 N N . HIS A 1 104 ? -3.736 -4.567 24.372 1.00 66.38 104 HIS A N 1
ATOM 806 C CA . HIS A 1 104 ? -2.942 -3.380 24.027 1.00 66.38 104 HIS A CA 1
ATOM 807 C C . HIS A 1 104 ? -3.120 -2.248 25.066 1.00 66.38 104 HIS A C 1
ATOM 809 O O . HIS A 1 104 ? -3.718 -1.212 24.773 1.00 66.38 104 HIS A O 1
ATOM 815 N N . ARG A 1 105 ? -2.651 -2.463 26.304 1.00 59.03 105 ARG A N 1
ATOM 816 C CA . ARG A 1 105 ? -2.552 -1.430 27.354 1.00 59.03 105 ARG A CA 1
ATOM 817 C C . ARG A 1 105 ? -1.151 -0.849 27.460 1.00 59.03 105 ARG A C 1
ATOM 819 O O . ARG A 1 105 ? -0.189 -1.639 27.385 1.00 59.03 105 ARG A O 1
#

InterPro domains:
  IPR000571 Zinc finger, CCCH-type [PF00642] (71-96)
  IPR000571 Zinc finger, CCCH-type [PS50103] (70-98)
  IPR000571 Zinc finger, CCCH-type [SM00356] (70-97)
  IPR002867 IBR domain [PF01485] (3-40)
  IPR036855 Zinc finger, CCCH-type superfamily [SSF90229] (69-101)

Radius of gyration: 25.62 Å; chains: 1; bounding box: 58×24×64 Å

pLDDT: mean 84.17, std 11.36, range [51.62, 97.81]

Sequence (105 aa):
GVGCGAMIELETGCNHITCKCGYEFCYVCGLKWTGGAASCGCPVWDEALLMTEIERARAERQDRRREDPRYKTRLCRNFARNGACRFDRACMFAHGAEELDQNHR

Secondary structure (DSSP, 8-state):
----------SSS-SEEE-TTS-EEETTT-PBEETTEESS-PPP--HHHHHHHHHHHHHHHHHHHHSSTTTTSSB-HHHHHHS--TTGGG-SSBSSST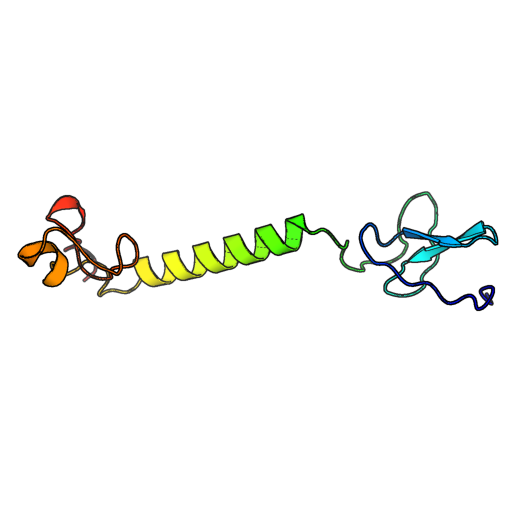T------

Organism: Hemiselmis andersenii (NCBI:txid464988)